Protein AF-A0A852YJQ6-F1 (afdb_monomer_lite)

Radius of gyration: 15.06 Å; chains: 1; bounding box: 32×28×49 Å

Secondary structure (DSSP, 8-state):
---HHHHHHHHHSPPHHHHHHHHTT--SEEEEEEEEEEEEEEEEETTEE-----EEEEEEEEE-SS-EEEEETTEEEEEE-TT-TTEEEEEE-SSSEEEEEEEHHHHSTT-EEEEEEEEE-TTHHHHHHHHHS---

Structure (mmCIF, N/CA/C/O backbone):
data_AF-A0A852YJQ6-F1
#
_entry.id   AF-A0A852YJQ6-F1
#
loop_
_atom_site.group_PDB
_atom_site.id
_atom_site.type_symbol
_atom_site.label_atom_id
_atom_site.label_alt_id
_atom_site.label_comp_id
_atom_site.label_asym_id
_atom_site.label_entity_id
_atom_site.label_seq_id
_atom_site.pdbx_PDB_ins_code
_atom_site.Cartn_x
_atom_site.Cartn_y
_atom_site.Cartn_z
_atom_site.occupancy
_atom_site.B_iso_or_equiv
_atom_site.auth_seq_id
_atom_site.auth_comp_id
_atom_site.auth_asym_id
_atom_site.auth_atom_id
_atom_site.pdbx_PDB_model_num
ATOM 1 N N . MET A 1 1 ? -9.992 9.967 -32.846 1.00 37.19 1 MET A N 1
ATOM 2 C CA . MET A 1 1 ? -9.680 8.553 -32.550 1.00 37.19 1 MET A CA 1
ATOM 3 C C . MET A 1 1 ? -10.122 8.266 -31.118 1.00 37.19 1 MET A C 1
ATOM 5 O O . MET A 1 1 ? -9.425 8.596 -30.174 1.00 37.19 1 MET A O 1
ATOM 9 N N . LEU A 1 2 ? -11.357 7.785 -30.967 1.00 38.19 2 LEU A N 1
ATOM 10 C CA . LEU A 1 2 ? -12.032 7.510 -29.693 1.00 38.19 2 LEU A CA 1
ATOM 11 C C . LEU A 1 2 ? -11.645 6.106 -29.199 1.00 38.19 2 LEU A C 1
ATOM 13 O O . LEU A 1 2 ? -12.360 5.148 -29.467 1.00 38.19 2 LEU A O 1
ATOM 17 N N . ILE A 1 3 ? -10.496 5.963 -28.530 1.00 38.25 3 ILE A N 1
ATOM 18 C CA . ILE A 1 3 ? -10.098 4.693 -27.874 1.00 38.25 3 ILE A CA 1
ATOM 19 C C . ILE A 1 3 ? -9.717 4.894 -26.389 1.00 38.25 3 ILE A C 1
ATOM 21 O O . ILE A 1 3 ? -9.680 3.939 -25.616 1.00 38.25 3 ILE A O 1
ATOM 25 N N . GLU A 1 4 ? -9.524 6.126 -25.913 1.00 39.44 4 GLU A N 1
ATOM 26 C CA . GLU A 1 4 ? -8.882 6.337 -24.606 1.00 39.44 4 GLU A CA 1
ATOM 27 C C . GLU A 1 4 ? -9.804 6.198 -23.383 1.00 39.44 4 GLU A C 1
ATOM 29 O O . GLU A 1 4 ? -9.378 5.673 -22.359 1.00 39.44 4 GLU A O 1
ATOM 34 N N . ALA A 1 5 ? -11.090 6.549 -23.447 1.00 36.75 5 ALA A N 1
ATOM 35 C CA . ALA A 1 5 ? -11.923 6.558 -22.234 1.00 36.75 5 ALA A CA 1
ATOM 36 C C . ALA A 1 5 ? -12.274 5.151 -21.687 1.00 36.75 5 ALA A C 1
ATOM 38 O O . ALA A 1 5 ? -12.451 4.975 -20.478 1.00 36.75 5 ALA A O 1
ATOM 39 N N . ALA A 1 6 ? -12.365 4.135 -22.553 1.00 34.56 6 ALA A N 1
ATOM 40 C CA . ALA A 1 6 ? -12.725 2.767 -22.159 1.00 34.56 6 ALA A CA 1
ATOM 41 C C . ALA A 1 6 ? -11.520 1.954 -21.646 1.00 34.56 6 ALA A C 1
ATOM 43 O O . ALA A 1 6 ? -11.670 1.127 -20.744 1.00 34.56 6 ALA A O 1
ATOM 44 N N . ALA A 1 7 ? -10.320 2.221 -22.173 1.00 43.22 7 ALA A N 1
ATOM 45 C CA . ALA A 1 7 ? -9.088 1.543 -21.771 1.00 43.22 7 ALA A CA 1
ATOM 46 C C . ALA A 1 7 ? -8.634 1.946 -20.356 1.00 43.22 7 ALA A C 1
ATOM 48 O O . ALA A 1 7 ? -8.193 1.098 -19.581 1.00 43.22 7 ALA A O 1
ATOM 49 N N . TRP A 1 8 ? -8.818 3.215 -19.978 1.00 36.78 8 TRP A N 1
ATOM 50 C CA . TRP A 1 8 ? -8.482 3.704 -18.636 1.00 36.78 8 TRP A CA 1
ATOM 51 C C . TRP A 1 8 ? -9.375 3.105 -17.542 1.00 36.78 8 TRP A C 1
ATOM 53 O O . TRP A 1 8 ? -8.890 2.766 -16.466 1.00 36.78 8 TRP A O 1
ATOM 63 N N . ARG A 1 9 ? -10.667 2.888 -17.828 1.00 42.03 9 ARG A N 1
ATOM 64 C CA . ARG A 1 9 ? -11.603 2.249 -16.884 1.00 42.03 9 ARG A CA 1
ATOM 65 C C . ARG A 1 9 ? -11.296 0.768 -16.633 1.00 42.03 9 ARG A C 1
ATOM 67 O O . ARG A 1 9 ? -11.612 0.271 -15.559 1.00 42.03 9 ARG A O 1
ATOM 74 N N . ARG A 1 10 ? -10.681 0.066 -17.596 1.00 50.28 10 ARG A N 1
ATOM 75 C CA . ARG A 1 10 ? -10.275 -1.345 -17.437 1.00 50.28 10 ARG A CA 1
ATOM 76 C C . ARG A 1 10 ? -8.990 -1.522 -16.628 1.00 50.28 10 ARG A C 1
ATOM 78 O O . ARG A 1 10 ? -8.820 -2.566 -16.022 1.00 50.28 10 ARG A O 1
ATOM 85 N N . ARG A 1 11 ? -8.102 -0.523 -16.596 1.00 58.25 11 ARG A N 1
ATOM 86 C CA . ARG A 1 11 ? -6.801 -0.612 -15.901 1.00 58.25 11 ARG A CA 1
ATOM 87 C C . ARG A 1 11 ? -6.859 -0.277 -14.408 1.00 58.25 11 ARG A C 1
ATOM 89 O O . ARG A 1 11 ? -5.883 -0.484 -13.701 1.00 58.25 11 ARG A O 1
ATOM 96 N N . THR A 1 12 ? -7.973 0.252 -13.918 1.00 61.31 12 THR A N 1
ATOM 97 C CA . THR A 1 12 ? -8.144 0.617 -12.499 1.00 61.31 12 THR A CA 1
ATOM 98 C C . THR A 1 12 ? -8.968 -0.396 -11.715 1.00 61.31 12 THR A C 1
ATOM 100 O O . THR A 1 12 ? -8.859 -0.446 -10.492 1.00 61.31 12 THR A O 1
ATOM 103 N N . ARG A 1 13 ? -9.764 -1.217 -12.409 1.00 76.94 13 ARG A N 1
ATOM 104 C CA . ARG A 1 13 ? -10.509 -2.327 -11.812 1.00 76.94 13 ARG A CA 1
ATOM 105 C C . ARG A 1 13 ? -9.565 -3.513 -11.604 1.00 76.94 13 ARG A C 1
ATOM 107 O O . ARG A 1 13 ? -8.748 -3.805 -12.479 1.00 76.94 13 ARG A O 1
ATOM 114 N N . LEU A 1 14 ? -9.690 -4.179 -10.459 1.00 87.06 14 LEU A N 1
ATOM 115 C CA . LEU A 1 14 ? -9.058 -5.478 -10.243 1.00 87.06 14 LEU A CA 1
ATOM 116 C C . LEU A 1 14 ? -9.581 -6.489 -11.282 1.00 87.06 14 LEU A C 1
ATOM 118 O O . LEU A 1 14 ? -10.784 -6.477 -11.567 1.00 87.06 14 LEU A O 1
ATOM 122 N N . PRO A 1 15 ? -8.716 -7.353 -11.839 1.00 90.00 15 PRO A N 1
ATOM 123 C CA . PRO A 1 15 ? -9.147 -8.569 -12.520 1.00 90.00 15 PRO A CA 1
ATOM 124 C C . PRO A 1 15 ? -10.136 -9.353 -11.645 1.00 90.00 15 PRO A C 1
ATOM 126 O O . PRO A 1 15 ? -9.989 -9.353 -10.423 1.00 90.00 15 PRO A O 1
ATOM 129 N N . ASP A 1 16 ? -11.170 -9.951 -12.243 1.00 90.69 16 ASP A N 1
ATOM 130 C CA . ASP A 1 16 ? -12.258 -10.577 -11.475 1.00 90.69 16 ASP A CA 1
ATOM 131 C C . ASP A 1 16 ? -11.753 -11.763 -10.634 1.00 90.69 16 ASP A C 1
ATOM 133 O O . ASP A 1 16 ? -12.129 -11.895 -9.477 1.00 90.69 16 ASP A O 1
ATOM 137 N N . ASP A 1 17 ? -10.806 -12.538 -11.161 1.00 92.19 17 ASP A N 1
ATOM 138 C CA . ASP A 1 17 ? -10.103 -13.606 -10.444 1.00 92.19 17 ASP A CA 1
ATOM 139 C C . ASP A 1 17 ? -9.340 -13.085 -9.218 1.00 92.19 17 ASP A C 1
ATOM 141 O O . ASP A 1 17 ? -9.493 -13.612 -8.117 1.00 92.19 17 ASP A O 1
ATOM 145 N N . LEU A 1 18 ? -8.574 -12.002 -9.380 1.00 91.56 18 LEU A N 1
ATOM 146 C CA . LEU A 1 18 ? -7.860 -11.371 -8.269 1.00 91.56 18 LEU A CA 1
ATOM 147 C C . LEU A 1 18 ? -8.830 -10.742 -7.261 1.00 91.56 18 LEU A C 1
ATOM 149 O O . LEU A 1 18 ? -8.567 -10.739 -6.061 1.00 91.56 18 LEU A O 1
ATOM 153 N N . ARG A 1 19 ? -9.951 -10.187 -7.731 1.00 93.31 19 ARG A N 1
ATOM 154 C CA . ARG A 1 19 ? -10.996 -9.640 -6.863 1.00 93.31 19 ARG A CA 1
ATOM 155 C C . ARG A 1 19 ? -11.593 -10.742 -5.992 1.00 93.31 19 ARG A C 1
ATOM 157 O O . ARG A 1 19 ? -11.682 -10.545 -4.784 1.00 93.31 19 ARG A O 1
ATOM 164 N N . ASP A 1 20 ? -11.977 -11.863 -6.589 1.00 94.38 20 ASP A N 1
ATOM 165 C CA . ASP A 1 20 ? -12.586 -12.990 -5.883 1.00 94.38 20 ASP A CA 1
ATOM 166 C C . ASP A 1 20 ? -11.602 -13.612 -4.884 1.00 94.38 20 ASP A C 1
ATOM 168 O O . ASP A 1 20 ? -11.963 -13.849 -3.731 1.00 94.38 20 ASP A O 1
ATOM 172 N N . GLU A 1 21 ? -10.335 -13.777 -5.282 1.00 94.94 21 GLU A N 1
ATOM 173 C CA . GLU A 1 21 ? -9.250 -14.210 -4.394 1.00 94.94 21 GLU A CA 1
ATOM 174 C C . GLU A 1 21 ? -9.115 -13.280 -3.180 1.00 94.9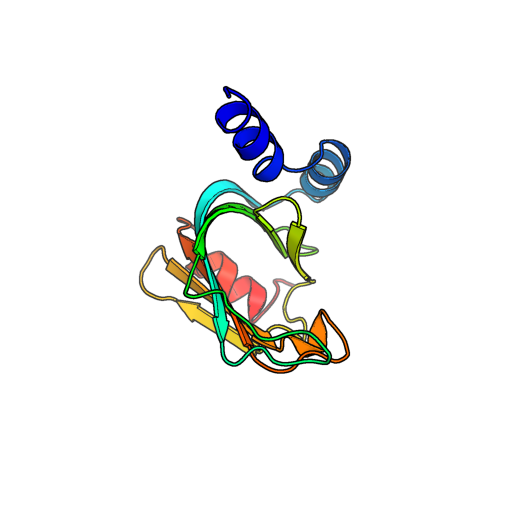4 21 GLU A C 1
ATOM 176 O O . GLU A 1 21 ? -9.036 -13.742 -2.045 1.00 94.94 21 GLU A O 1
ATOM 181 N N . LEU A 1 22 ? -9.107 -11.963 -3.400 1.00 93.75 22 LEU A N 1
ATOM 182 C CA . LEU A 1 22 ? -8.958 -10.978 -2.331 1.00 93.75 22 LEU A CA 1
ATOM 183 C C . LEU A 1 22 ? -10.183 -10.891 -1.417 1.00 93.75 22 LEU A C 1
ATOM 185 O O . LEU A 1 22 ? -10.019 -10.689 -0.218 1.00 93.75 22 LEU A O 1
ATOM 189 N N . LEU A 1 23 ? -11.392 -11.055 -1.955 1.00 94.75 23 LEU A N 1
ATOM 190 C CA . LEU A 1 23 ? -12.620 -11.101 -1.159 1.00 94.75 23 LEU A CA 1
ATOM 191 C C . LEU A 1 23 ? -12.697 -12.369 -0.302 1.00 94.75 23 LEU A C 1
ATOM 193 O O . LEU A 1 23 ? -13.190 -12.309 0.822 1.00 94.75 23 LEU A O 1
ATOM 197 N N . ALA A 1 24 ? -12.167 -13.494 -0.787 1.00 96.31 24 ALA A N 1
ATOM 198 C CA . ALA A 1 24 ? -12.096 -14.738 -0.024 1.00 96.31 24 ALA A CA 1
ATOM 199 C C . ALA A 1 24 ? -11.166 -14.652 1.205 1.00 96.31 24 ALA A C 1
ATOM 201 O O . ALA A 1 24 ? -11.271 -15.487 2.100 1.00 96.31 24 ALA A O 1
ATOM 202 N N . LEU A 1 25 ? -10.287 -13.644 1.273 1.00 93.88 25 LEU A N 1
ATOM 203 C CA . LEU A 1 25 ? -9.407 -13.387 2.422 1.00 93.88 25 LEU A CA 1
ATOM 204 C C . LEU A 1 25 ? -10.078 -12.593 3.556 1.00 93.88 25 LEU A C 1
ATOM 206 O O . LEU A 1 25 ? -9.377 -12.184 4.481 1.00 93.88 25 LEU A O 1
ATOM 210 N N . ASP A 1 26 ? -11.389 -12.347 3.472 1.00 95.00 26 ASP A N 1
ATOM 211 C CA . ASP A 1 26 ? -12.158 -11.523 4.415 1.00 95.00 26 ASP A CA 1
ATOM 212 C C . ASP A 1 26 ? -11.479 -10.162 4.692 1.00 95.00 26 ASP A C 1
ATOM 214 O O . ASP A 1 26 ? -10.968 -9.891 5.785 1.00 95.00 26 ASP A O 1
ATOM 218 N N . PRO A 1 27 ? -11.360 -9.308 3.658 1.00 96.50 27 PRO A N 1
ATOM 219 C CA . PRO A 1 27 ? -10.611 -8.072 3.768 1.00 96.50 27 PRO A CA 1
ATOM 220 C C . PRO A 1 27 ? -11.327 -7.090 4.698 1.00 96.50 27 PRO A C 1
ATOM 222 O O . PRO A 1 27 ? -12.457 -6.670 4.447 1.00 96.50 27 PRO A O 1
ATOM 225 N N . TRP A 1 28 ? -10.630 -6.648 5.742 1.00 96.06 28 TRP A N 1
ATOM 226 C CA . TRP A 1 28 ? -11.124 -5.604 6.641 1.00 96.06 28 TRP A CA 1
ATOM 227 C C . TRP A 1 28 ? -11.039 -4.205 6.004 1.00 96.06 28 TRP A C 1
ATOM 229 O O . TRP A 1 28 ? -11.731 -3.282 6.441 1.00 96.06 28 TRP A O 1
ATOM 239 N N . LEU A 1 29 ? -10.236 -4.052 4.945 1.00 96.12 29 LEU A N 1
ATOM 240 C CA . LEU A 1 29 ? -10.184 -2.877 4.079 1.00 96.12 29 LEU A CA 1
ATOM 241 C C . LEU A 1 29 ? -10.330 -3.319 2.623 1.00 96.12 29 LEU A C 1
ATOM 243 O O . LEU A 1 29 ? -9.506 -4.077 2.121 1.00 96.12 29 LEU A O 1
ATOM 247 N N . PHE A 1 30 ? -11.338 -2.796 1.931 1.00 96.00 30 PHE A N 1
ATOM 248 C CA . PHE A 1 30 ? -11.497 -2.951 0.488 1.00 96.00 30 PHE A CA 1
ATOM 249 C C . PHE A 1 30 ? -12.028 -1.636 -0.082 1.00 96.00 30 PHE A C 1
ATOM 251 O O . PHE A 1 30 ? -13.225 -1.354 -0.030 1.00 96.00 30 PHE A O 1
ATOM 258 N N . GLU A 1 31 ? -11.132 -0.806 -0.606 1.00 94.81 31 GLU A N 1
ATOM 259 C CA . GLU A 1 31 ? -11.477 0.493 -1.176 1.00 94.81 31 GLU A CA 1
ATOM 260 C C . GLU A 1 31 ? -11.072 0.552 -2.648 1.00 94.81 31 GLU A 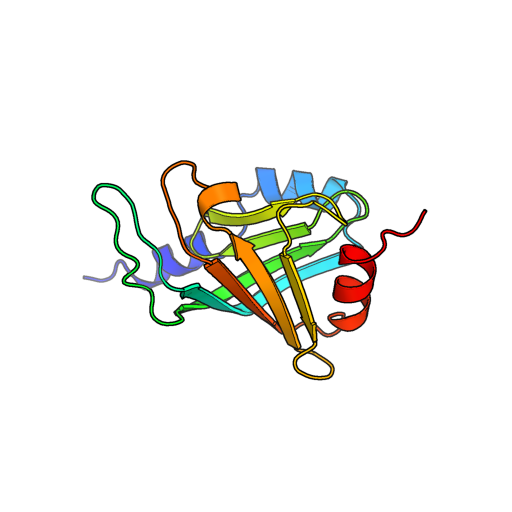C 1
ATOM 262 O O . GLU A 1 31 ? -9.906 0.403 -3.008 1.00 94.81 31 GLU A O 1
ATOM 267 N N . GLU A 1 32 ? -12.045 0.805 -3.520 1.00 91.88 32 GLU A N 1
ATOM 268 C CA . GLU A 1 32 ? -11.815 0.996 -4.952 1.00 91.88 32 GLU A CA 1
ATOM 269 C C . GLU A 1 32 ? -11.809 2.482 -5.308 1.00 91.88 32 GLU A C 1
ATOM 271 O O . GLU A 1 32 ? -12.538 3.285 -4.723 1.00 91.88 32 GLU A O 1
ATOM 276 N N . LYS A 1 33 ? -11.050 2.839 -6.351 1.00 89.81 33 LYS A N 1
ATOM 277 C CA . LYS A 1 33 ? -10.959 4.212 -6.885 1.00 89.81 33 LYS A CA 1
ATOM 278 C C . LYS A 1 33 ? -10.478 5.229 -5.843 1.00 89.81 33 LYS A C 1
ATOM 280 O O . LYS A 1 33 ? -10.821 6.411 -5.918 1.00 89.81 33 LYS A O 1
ATOM 285 N N . VAL A 1 34 ? -9.643 4.776 -4.915 1.00 92.38 34 VAL A N 1
ATOM 286 C CA . VAL A 1 34 ? -8.943 5.628 -3.964 1.00 92.38 34 VAL A CA 1
ATOM 287 C C . VAL A 1 34 ? -8.039 6.583 -4.729 1.00 92.38 34 VAL A C 1
ATOM 289 O O . VAL A 1 34 ? -7.292 6.176 -5.618 1.00 92.38 34 VAL A O 1
ATOM 292 N N . ARG A 1 35 ? -8.080 7.872 -4.390 1.00 90.00 35 ARG A N 1
ATOM 293 C CA . ARG A 1 35 ? -7.141 8.836 -4.963 1.00 90.00 35 ARG A CA 1
ATOM 294 C C . ARG A 1 35 ? -5.764 8.627 -4.338 1.00 90.00 35 ARG A C 1
ATOM 296 O O . ARG A 1 35 ? -5.595 8.865 -3.141 1.00 90.00 35 ARG A O 1
ATOM 303 N N . GLY A 1 36 ? -4.791 8.253 -5.160 1.00 93.06 36 GLY A N 1
ATOM 304 C CA . GLY A 1 36 ? -3.406 8.113 -4.740 1.00 93.06 36 GLY A CA 1
ATOM 305 C C . GLY A 1 36 ? -2.412 8.601 -5.781 1.00 93.06 36 GLY A C 1
ATOM 306 O O . GLY A 1 36 ? -2.787 9.040 -6.872 1.00 93.06 36 GLY A O 1
ATOM 307 N N . SER A 1 37 ? -1.141 8.543 -5.417 1.00 93.56 37 SER A N 1
ATOM 308 C CA . SER A 1 37 ? -0.020 8.777 -6.307 1.00 93.56 37 SER A CA 1
ATOM 309 C C . SER A 1 37 ? 1.062 7.732 -6.099 1.00 93.56 37 SER A C 1
ATOM 311 O O . SER A 1 37 ? 1.243 7.204 -5.000 1.00 93.56 37 SER A O 1
ATOM 313 N N . ILE A 1 38 ? 1.772 7.436 -7.181 1.00 91.00 38 ILE A N 1
ATOM 314 C CA . ILE A 1 38 ? 2.926 6.545 -7.179 1.00 91.00 38 ILE A CA 1
ATOM 315 C C . ILE A 1 38 ? 4.119 7.329 -7.702 1.00 91.00 38 ILE A C 1
ATOM 317 O O . ILE A 1 38 ? 4.011 8.046 -8.699 1.00 91.00 38 ILE A O 1
ATOM 321 N N . HIS A 1 39 ? 5.240 7.219 -7.003 1.00 90.44 39 HIS A N 1
ATOM 322 C CA . HIS A 1 39 ? 6.456 7.941 -7.321 1.00 90.44 39 HIS A CA 1
ATOM 323 C C . HIS A 1 39 ? 7.661 7.011 -7.209 1.00 90.44 39 HIS A C 1
ATOM 325 O O . HIS A 1 39 ? 7.915 6.417 -6.164 1.00 90.44 39 HIS A O 1
ATOM 331 N N . GLU A 1 40 ? 8.407 6.888 -8.300 1.00 88.88 40 GLU A N 1
ATOM 332 C CA . GLU A 1 40 ? 9.608 6.061 -8.366 1.00 88.88 40 GLU A CA 1
ATOM 333 C C . GLU A 1 40 ? 10.841 6.958 -8.263 1.00 88.88 40 GLU A C 1
ATOM 335 O O . GLU A 1 40 ? 11.386 7.447 -9.259 1.00 88.88 40 GLU A O 1
ATOM 340 N N . VAL A 1 41 ? 11.278 7.200 -7.030 1.00 87.06 41 VAL A N 1
ATOM 341 C CA . VAL A 1 41 ? 12.335 8.158 -6.714 1.00 87.06 41 VAL A CA 1
ATOM 342 C C . VAL A 1 41 ? 13.698 7.561 -7.014 1.00 87.06 41 VAL A C 1
ATOM 344 O O . VAL A 1 41 ? 14.097 6.538 -6.456 1.00 87.06 41 VAL A O 1
ATOM 347 N N . GLY A 1 42 ? 14.450 8.233 -7.886 1.00 83.31 42 GLY A N 1
ATOM 348 C CA . GLY A 1 42 ? 15.813 7.823 -8.218 1.00 83.31 42 GLY A CA 1
ATOM 349 C C . GLY A 1 42 ? 15.895 6.480 -8.951 1.00 83.31 42 GLY A C 1
ATOM 350 O O . GLY A 1 42 ? 16.970 5.886 -8.965 1.00 83.31 42 GLY A O 1
ATOM 351 N N . GLY A 1 43 ? 14.791 6.029 -9.561 1.00 79.62 43 GLY A N 1
ATOM 352 C CA . GLY A 1 43 ? 14.689 4.773 -10.302 1.00 79.62 43 GLY A CA 1
ATOM 353 C C . GLY A 1 43 ? 15.734 4.634 -11.414 1.00 79.62 43 GLY A C 1
ATOM 354 O O . GLY A 1 43 ? 15.751 5.451 -12.341 1.00 79.62 43 GLY A O 1
ATOM 355 N N . ARG A 1 44 ? 16.599 3.614 -11.355 1.00 81.38 44 ARG A N 1
ATOM 356 C CA . ARG A 1 44 ? 17.631 3.331 -12.379 1.00 81.38 44 ARG A CA 1
ATOM 357 C C . ARG A 1 44 ? 17.840 1.834 -12.577 1.00 81.38 44 ARG A C 1
ATOM 359 O O . ARG A 1 44 ? 17.878 1.097 -11.598 1.00 81.38 44 ARG A O 1
ATOM 366 N N . GLY A 1 45 ? 18.064 1.419 -13.821 1.00 81.81 45 GLY A N 1
ATOM 367 C CA . GLY A 1 45 ? 18.422 0.055 -14.211 1.00 81.81 45 GLY A CA 1
ATOM 368 C C . GLY A 1 45 ? 18.850 -0.029 -15.685 1.00 81.81 45 GLY A C 1
ATOM 369 O O . GLY A 1 45 ? 18.822 0.981 -16.395 1.00 81.81 45 GLY A O 1
ATOM 370 N N . PRO A 1 46 ? 19.265 -1.205 -16.183 1.00 80.25 46 PRO A N 1
ATOM 371 C CA . PRO A 1 46 ? 19.619 -1.388 -17.591 1.00 80.25 46 PRO A CA 1
ATOM 372 C C . PRO A 1 46 ? 18.441 -1.036 -18.513 1.00 80.25 46 PRO A C 1
ATOM 374 O O . PRO A 1 46 ? 17.387 -1.657 -18.444 1.00 80.25 46 PRO A O 1
ATOM 377 N N . GLY A 1 47 ? 18.598 -0.005 -19.350 1.00 78.25 47 GLY A N 1
ATOM 378 C CA . GLY A 1 47 ? 17.517 0.496 -20.214 1.00 78.25 47 GLY A CA 1
ATOM 379 C C . GLY A 1 47 ? 16.358 1.169 -19.464 1.00 78.25 47 GLY A C 1
ATOM 380 O O . GLY A 1 47 ? 15.369 1.544 -20.089 1.00 78.25 47 GLY A O 1
ATOM 381 N N . TYR A 1 48 ? 16.489 1.350 -18.147 1.00 74.25 48 TYR A N 1
ATOM 382 C CA . TYR A 1 48 ? 15.467 1.905 -17.277 1.00 74.25 48 TYR A CA 1
ATOM 383 C C . TYR A 1 48 ? 15.978 3.150 -16.562 1.00 74.25 48 TYR A C 1
ATOM 385 O O . TYR A 1 48 ? 16.949 3.131 -15.802 1.00 74.25 48 TYR A O 1
ATOM 393 N N . ARG A 1 49 ? 15.267 4.249 -16.754 1.00 68.94 49 ARG A N 1
ATOM 394 C CA . ARG A 1 49 ? 15.383 5.428 -15.911 1.00 68.94 49 ARG A CA 1
ATOM 395 C C . ARG A 1 49 ? 13.967 5.830 -15.570 1.00 68.94 49 ARG A C 1
ATOM 397 O O . ARG A 1 49 ? 13.170 5.995 -16.490 1.00 68.94 49 ARG A O 1
ATOM 404 N N . SER A 1 50 ? 13.670 5.969 -14.282 1.00 66.31 50 SER A N 1
ATOM 405 C CA . SER A 1 50 ? 12.369 6.486 -13.872 1.00 66.31 50 SER A CA 1
ATOM 406 C C . SER A 1 50 ? 12.156 7.839 -14.550 1.00 66.31 50 SER A C 1
ATOM 408 O O . SER A 1 50 ? 12.983 8.749 -14.438 1.00 66.31 50 SER A O 1
ATOM 410 N N . THR A 1 51 ? 11.070 7.922 -15.311 1.00 61.94 51 THR A N 1
ATOM 411 C CA . THR A 1 51 ? 10.500 9.166 -15.839 1.00 61.94 51 THR A CA 1
ATOM 412 C C . THR A 1 51 ? 9.229 9.539 -15.080 1.00 61.94 51 THR A C 1
ATOM 414 O O . THR A 1 51 ? 8.526 10.460 -15.489 1.00 61.94 51 THR A O 1
ATOM 417 N N . VAL A 1 52 ? 8.876 8.776 -14.040 1.00 57.94 52 VAL A N 1
ATOM 418 C CA . VAL A 1 52 ? 7.649 8.967 -13.275 1.00 57.94 52 VAL A CA 1
ATOM 419 C C . VAL A 1 52 ? 7.917 10.040 -12.230 1.00 57.94 52 VAL A C 1
ATOM 421 O O . VAL A 1 52 ? 8.315 9.739 -11.109 1.00 57.94 52 VAL A O 1
ATOM 424 N N . ASP A 1 53 ? 7.680 11.295 -12.606 1.00 66.31 53 ASP A N 1
ATOM 425 C CA . ASP A 1 53 ? 7.270 12.314 -11.641 1.00 66.31 53 ASP A CA 1
ATOM 426 C C . ASP A 1 53 ? 5.905 11.885 -11.082 1.00 66.31 53 ASP A C 1
ATOM 428 O O . ASP A 1 53 ? 5.064 11.408 -11.844 1.00 66.31 53 ASP A O 1
ATOM 432 N N . ALA A 1 54 ? 5.705 12.000 -9.764 1.00 76.94 54 ALA A N 1
ATOM 433 C CA . ALA A 1 54 ? 4.542 11.481 -9.030 1.00 76.94 54 ALA A CA 1
ATOM 434 C C . ALA A 1 54 ? 3.235 11.416 -9.859 1.00 76.94 54 ALA A C 1
ATOM 436 O O . ALA A 1 54 ? 2.579 12.434 -10.104 1.00 76.94 54 ALA A O 1
ATOM 437 N N . GLU A 1 55 ? 2.836 10.209 -10.273 1.00 82.12 55 GLU A N 1
ATOM 438 C CA . GLU A 1 55 ? 1.673 10.008 -11.138 1.00 82.12 55 GLU A CA 1
ATOM 439 C C . GLU A 1 55 ? 0.422 9.844 -10.274 1.00 82.12 55 GLU A C 1
ATOM 441 O O . GLU A 1 55 ? 0.296 8.886 -9.510 1.00 82.12 55 GLU A O 1
ATOM 446 N N . TRP A 1 56 ? -0.521 10.781 -10.395 1.00 87.94 56 TRP A N 1
ATOM 447 C CA . TRP A 1 56 ? -1.820 10.692 -9.730 1.00 87.94 56 TRP A CA 1
ATOM 448 C C . TRP A 1 56 ? -2.734 9.718 -10.465 1.00 87.94 56 TRP A C 1
ATOM 450 O O . TRP A 1 56 ? -3.039 9.919 -11.642 1.00 87.94 56 TRP A O 1
ATOM 460 N N . MET A 1 57 ? -3.236 8.702 -9.764 1.00 88.56 57 MET A N 1
ATOM 461 C CA . MET A 1 57 ? -4.133 7.716 -10.362 1.00 88.56 57 MET A CA 1
ATOM 462 C C . MET A 1 57 ? -5.137 7.127 -9.360 1.00 88.56 57 MET A C 1
ATOM 464 O O . MET A 1 57 ? -4.932 7.208 -8.146 1.00 88.56 57 MET A O 1
ATOM 468 N N . PRO A 1 58 ? -6.242 6.534 -9.851 1.00 91.19 58 PRO A N 1
ATOM 469 C CA . PRO A 1 58 ? -7.138 5.755 -9.012 1.00 91.19 58 PRO A CA 1
ATOM 470 C C . PRO A 1 58 ? -6.458 4.442 -8.633 1.00 91.19 58 PRO A C 1
ATOM 472 O O . PRO A 1 58 ? -6.003 3.705 -9.511 1.00 91.19 58 PRO A O 1
ATOM 475 N N . LEU A 1 59 ? -6.447 4.144 -7.343 1.00 93.25 59 LEU A N 1
ATOM 476 C CA . LEU A 1 59 ? -5.937 2.906 -6.780 1.00 93.25 59 LEU A CA 1
ATOM 477 C C . LEU A 1 59 ? -7.087 2.059 -6.241 1.00 93.25 59 LEU A C 1
ATOM 479 O O . LEU A 1 59 ? -8.130 2.578 -5.837 1.00 93.25 59 LEU A O 1
ATOM 483 N N . THR A 1 60 ? -6.883 0.751 -6.233 1.00 95.25 60 THR A N 1
ATOM 484 C CA . THR A 1 60 ? -7.664 -0.167 -5.409 1.00 95.25 60 THR A CA 1
ATOM 485 C C . THR A 1 60 ? -6.761 -0.666 -4.295 1.00 95.25 60 THR A C 1
ATOM 487 O O . THR A 1 60 ? -5.668 -1.159 -4.570 1.00 95.25 60 THR A O 1
ATOM 490 N N . VAL A 1 61 ? -7.201 -0.492 -3.054 1.00 96.00 61 VAL A N 1
ATOM 491 C CA . VAL A 1 61 ? -6.456 -0.857 -1.851 1.00 96.00 61 VAL A CA 1
ATOM 492 C C . VAL A 1 61 ? -7.242 -1.927 -1.122 1.00 96.00 61 VAL A C 1
ATOM 494 O O . VAL A 1 61 ? -8.404 -1.720 -0.771 1.00 96.00 61 VAL A O 1
ATOM 497 N N . VAL A 1 62 ? -6.604 -3.069 -0.901 1.00 96.44 62 VAL A N 1
ATOM 498 C CA . VAL A 1 62 ? -7.196 -4.181 -0.166 1.00 96.44 62 VAL A CA 1
ATOM 499 C C . VAL A 1 62 ? -6.240 -4.619 0.926 1.00 96.44 62 VAL A C 1
ATOM 501 O O . VAL A 1 62 ? -5.092 -4.935 0.632 1.00 96.44 62 VAL A O 1
ATOM 504 N N . ALA A 1 63 ? -6.706 -4.663 2.169 1.00 96.44 63 ALA A N 1
ATOM 505 C CA . ALA A 1 63 ? -5.964 -5.243 3.278 1.00 96.44 63 ALA A CA 1
ATOM 506 C C . ALA A 1 63 ? -6.819 -6.293 3.992 1.00 96.44 63 ALA A C 1
ATOM 508 O O . ALA A 1 63 ? -8.012 -6.107 4.235 1.00 96.44 63 ALA A O 1
ATOM 509 N N . SER A 1 64 ? -6.177 -7.411 4.300 1.00 95.31 64 SER A N 1
ATOM 510 C CA . SER A 1 64 ? -6.737 -8.568 5.002 1.00 95.31 64 SER A CA 1
ATOM 511 C C . SER A 1 64 ? -5.814 -8.943 6.159 1.00 95.31 64 SER A C 1
ATOM 513 O O . SER A 1 64 ? -4.785 -8.302 6.357 1.00 95.31 64 SER A O 1
ATOM 515 N N . GLY A 1 65 ? -6.135 -9.993 6.917 1.00 92.50 65 GLY A N 1
ATOM 516 C CA . GLY A 1 65 ? -5.174 -10.553 7.876 1.00 92.50 65 GLY A CA 1
ATOM 517 C C . GLY A 1 65 ? -3.899 -11.091 7.206 1.00 92.50 65 GLY A C 1
ATOM 518 O O . GLY A 1 65 ? -2.838 -11.089 7.819 1.00 92.50 65 GLY A O 1
ATOM 519 N N . ALA A 1 66 ? -3.985 -11.505 5.937 1.00 93.56 66 ALA A N 1
ATOM 520 C CA . ALA A 1 66 ? -2.902 -12.194 5.238 1.00 93.56 66 ALA A CA 1
ATOM 521 C C . ALA A 1 66 ? -1.966 -11.263 4.454 1.00 93.56 66 ALA A C 1
ATOM 523 O O . ALA A 1 66 ? -0.767 -11.526 4.384 1.00 93.56 66 ALA A O 1
ATOM 524 N N . ARG A 1 67 ? -2.500 -10.210 3.820 1.00 95.38 67 ARG A N 1
ATOM 525 C CA . ARG A 1 67 ? -1.720 -9.311 2.952 1.00 95.38 67 ARG A CA 1
ATOM 526 C C . ARG A 1 67 ? -2.403 -7.981 2.649 1.00 95.38 67 ARG A C 1
ATOM 528 O O . ARG A 1 67 ? -3.629 -7.865 2.736 1.00 95.38 67 ARG A O 1
ATOM 535 N N . LEU A 1 68 ? -1.581 -7.030 2.212 1.00 96.25 68 LEU A N 1
ATOM 536 C CA . LEU A 1 68 ? -1.956 -5.767 1.590 1.00 96.25 68 LEU A CA 1
ATOM 537 C C . LEU A 1 68 ? -1.695 -5.842 0.087 1.00 96.25 68 LEU A C 1
ATOM 539 O O . LEU A 1 68 ? -0.585 -6.164 -0.335 1.00 96.25 68 LEU A O 1
ATOM 543 N N . VAL A 1 69 ? -2.695 -5.456 -0.702 1.00 96.19 69 VAL A N 1
ATOM 544 C CA . VAL A 1 69 ? -2.583 -5.238 -2.143 1.00 96.19 69 VAL A CA 1
ATOM 545 C C . VAL A 1 69 ? -2.930 -3.792 -2.480 1.00 96.19 69 VAL A C 1
ATOM 547 O O . VAL A 1 69 ? -4.008 -3.305 -2.141 1.00 96.19 69 VAL A O 1
ATOM 550 N N . VAL A 1 70 ? -2.031 -3.122 -3.204 1.00 95.12 70 VAL A N 1
ATOM 551 C CA . VAL A 1 70 ? -2.297 -1.835 -3.855 1.00 95.12 70 VAL A CA 1
ATOM 552 C C . VAL A 1 70 ? -2.197 -2.017 -5.363 1.00 95.12 70 VAL A C 1
ATOM 554 O O . VAL A 1 70 ? -1.126 -2.272 -5.915 1.00 95.12 70 VAL A O 1
ATOM 557 N N . TRP A 1 71 ? -3.338 -1.881 -6.031 1.00 93.69 71 TRP A N 1
ATOM 558 C CA . TRP A 1 71 ? -3.492 -2.062 -7.469 1.00 93.69 71 TRP A CA 1
ATOM 559 C C . TRP A 1 71 ? -3.740 -0.730 -8.168 1.00 93.69 71 TRP A C 1
ATOM 561 O O . TRP A 1 71 ? -4.570 0.069 -7.736 1.00 93.69 71 TRP A O 1
ATOM 571 N N . GLY A 1 72 ? -3.072 -0.512 -9.295 1.00 90.44 72 GLY A N 1
ATOM 572 C CA . GLY A 1 72 ? -3.246 0.685 -10.111 1.00 90.44 72 GLY A CA 1
ATOM 573 C C . GLY A 1 72 ? -2.646 0.492 -11.494 1.00 90.44 72 GLY A C 1
ATOM 574 O O . GLY A 1 72 ? -1.667 -0.230 -11.654 1.00 90.44 72 GLY A O 1
ATOM 575 N N . LYS A 1 73 ? -3.229 1.126 -12.518 1.00 86.81 73 LYS A N 1
ATOM 576 C CA . LYS A 1 73 ? -2.718 1.087 -13.906 1.00 86.81 73 LYS A CA 1
ATOM 577 C C . LYS A 1 73 ? -2.519 -0.336 -14.473 1.00 86.81 73 LYS A C 1
ATOM 579 O O . LYS A 1 73 ? -1.759 -0.530 -15.415 1.00 86.81 73 LYS A O 1
ATOM 584 N N . GLY A 1 74 ? -3.260 -1.317 -13.963 1.00 86.44 74 GLY A N 1
ATOM 585 C CA . GLY A 1 74 ? -3.226 -2.704 -14.422 1.00 86.44 74 GLY A CA 1
ATOM 586 C C . GLY A 1 74 ? -2.099 -3.544 -13.822 1.00 86.44 74 GLY A C 1
ATOM 587 O O . GLY A 1 74 ? -1.802 -4.598 -14.374 1.00 86.44 74 GLY A O 1
ATOM 588 N N . THR A 1 75 ? -1.463 -3.086 -12.741 1.00 87.50 75 THR A N 1
ATOM 589 C CA . THR A 1 75 ? -0.408 -3.829 -12.044 1.00 87.50 75 THR A CA 1
ATOM 590 C C . THR A 1 75 ? -0.555 -3.747 -10.521 1.00 87.50 75 THR A C 1
ATOM 592 O O . THR A 1 75 ? -1.223 -2.851 -9.990 1.00 87.50 75 THR A O 1
ATOM 595 N N . LYS A 1 76 ? 0.088 -4.693 -9.826 1.00 91.00 76 LYS A N 1
ATOM 596 C CA . LYS A 1 76 ? 0.278 -4.691 -8.372 1.00 91.00 76 LYS A CA 1
ATOM 597 C C . LYS A 1 76 ? 1.499 -3.836 -8.057 1.00 91.00 76 LYS A C 1
ATOM 599 O O . LYS A 1 76 ? 2.620 -4.221 -8.368 1.00 91.00 76 LYS A O 1
ATOM 604 N N . TRP A 1 77 ? 1.273 -2.682 -7.447 1.00 90.31 77 TRP A N 1
ATOM 605 C CA . TRP A 1 77 ? 2.361 -1.844 -6.940 1.00 90.31 77 TRP A CA 1
ATOM 606 C C . TRP A 1 77 ? 2.850 -2.341 -5.586 1.00 90.31 77 TRP A C 1
ATOM 608 O O . TRP A 1 77 ? 4.029 -2.239 -5.273 1.00 90.31 77 TRP A O 1
ATOM 618 N N . ILE A 1 78 ? 1.932 -2.899 -4.797 1.00 92.94 78 ILE A N 1
ATOM 619 C CA . ILE A 1 78 ? 2.208 -3.545 -3.518 1.00 92.94 78 ILE A CA 1
ATOM 620 C C . ILE A 1 78 ? 1.382 -4.833 -3.475 1.00 92.94 78 ILE A C 1
ATOM 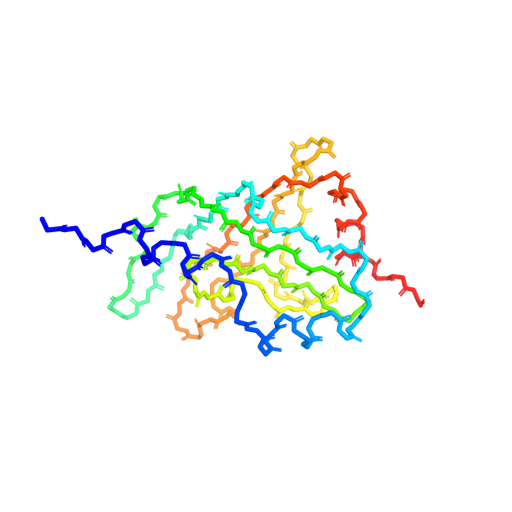622 O O . ILE A 1 78 ? 0.197 -4.805 -3.805 1.00 92.94 78 ILE A O 1
ATOM 626 N N . ASP A 1 79 ? 2.009 -5.943 -3.094 1.00 94.44 79 ASP A N 1
ATOM 627 C CA . ASP A 1 79 ? 1.375 -7.225 -2.757 1.00 94.44 79 ASP A CA 1
ATOM 628 C C . ASP A 1 79 ? 2.298 -7.940 -1.768 1.00 94.44 79 ASP A C 1
ATOM 630 O O . ASP A 1 79 ? 3.297 -8.540 -2.164 1.00 94.44 79 ASP A O 1
ATOM 634 N N . LEU A 1 80 ? 2.045 -7.753 -0.473 1.00 93.56 80 LEU A N 1
ATOM 635 C CA . LEU A 1 80 ? 2.920 -8.257 0.586 1.00 93.56 80 LEU A CA 1
ATOM 636 C C . LEU A 1 80 ? 2.157 -8.574 1.877 1.00 93.56 80 LEU A C 1
ATOM 638 O O . LEU A 1 80 ? 1.133 -7.941 2.155 1.00 93.56 80 LEU A O 1
ATOM 642 N N . PRO A 1 81 ? 2.639 -9.546 2.674 1.00 94.31 81 PRO A N 1
ATOM 643 C CA . PRO A 1 81 ? 2.111 -9.800 4.010 1.00 94.31 81 PRO A CA 1
ATOM 644 C C . PRO A 1 81 ? 2.407 -8.627 4.965 1.00 94.31 81 PRO A C 1
ATOM 646 O O . PRO A 1 81 ? 3.251 -7.777 4.661 1.00 94.31 81 PRO A O 1
ATOM 649 N N . PRO A 1 82 ? 1.735 -8.552 6.126 1.00 90.88 82 PRO A N 1
ATOM 650 C CA . PRO A 1 82 ? 2.070 -7.551 7.137 1.00 90.88 82 PRO A CA 1
ATOM 651 C C . PRO A 1 82 ? 3.508 -7.724 7.639 1.00 90.88 82 PRO A C 1
ATOM 653 O O . PRO A 1 82 ? 4.048 -8.831 7.614 1.00 90.88 82 PRO A O 1
ATOM 656 N N . ALA A 1 83 ? 4.129 -6.629 8.091 1.00 88.38 83 ALA A N 1
ATOM 657 C CA . ALA A 1 83 ? 5.519 -6.589 8.559 1.00 88.38 83 ALA A CA 1
ATOM 658 C C . ALA A 1 83 ? 6.555 -7.172 7.570 1.00 88.38 83 ALA A C 1
ATOM 660 O O . ALA A 1 83 ? 7.644 -7.594 7.970 1.00 88.38 83 ALA A O 1
ATOM 661 N N . HIS A 1 84 ? 6.243 -7.207 6.267 1.00 90.75 84 HIS A N 1
ATOM 662 C CA . HIS A 1 84 ? 7.179 -7.720 5.272 1.00 90.75 84 HIS A CA 1
ATOM 663 C C . HIS A 1 84 ? 8.422 -6.813 5.164 1.00 90.75 84 HIS A C 1
ATOM 665 O O . HIS A 1 84 ? 8.260 -5.603 4.998 1.00 90.75 84 HIS A O 1
ATOM 671 N N . PRO A 1 85 ? 9.657 -7.359 5.136 1.00 89.56 85 PRO A N 1
ATOM 672 C CA . PRO A 1 85 ? 10.892 -6.561 5.117 1.00 89.56 85 PRO A CA 1
ATOM 673 C C . PRO A 1 85 ? 11.066 -5.612 3.921 1.00 89.56 85 PRO A C 1
ATOM 675 O O . PRO A 1 85 ? 11.910 -4.719 3.965 1.00 89.56 85 PRO A O 1
ATOM 678 N N . TRP A 1 86 ? 10.305 -5.816 2.842 1.00 89.75 86 TRP A N 1
ATOM 679 C CA . TRP A 1 86 ? 10.289 -4.913 1.681 1.00 89.75 86 TRP A CA 1
ATOM 680 C C . TRP A 1 86 ? 9.638 -3.565 1.989 1.00 89.75 86 TRP A C 1
ATOM 682 O O . TRP A 1 86 ? 9.946 -2.572 1.333 1.00 89.75 86 TRP A O 1
ATOM 692 N N . MET A 1 87 ? 8.744 -3.516 2.980 1.00 93.62 87 MET A N 1
ATOM 693 C CA . MET A 1 87 ? 8.182 -2.262 3.458 1.00 93.62 87 MET A CA 1
ATOM 694 C C . MET A 1 87 ? 9.211 -1.581 4.362 1.00 93.62 87 MET A C 1
ATOM 696 O O . MET A 1 87 ? 9.494 -2.049 5.461 1.00 93.62 87 MET A O 1
ATOM 700 N N . ARG A 1 88 ? 9.810 -0.494 3.875 1.00 92.88 88 ARG A N 1
ATOM 701 C CA . ARG A 1 88 ? 10.873 0.240 4.578 1.00 92.88 88 ARG A CA 1
ATOM 702 C C . ARG A 1 88 ? 10.325 1.319 5.490 1.00 92.88 88 ARG A C 1
ATOM 704 O O . ARG A 1 88 ? 10.912 1.590 6.530 1.00 92.88 88 ARG A O 1
ATOM 711 N N . GLU A 1 89 ? 9.229 1.942 5.078 1.00 94.12 89 GLU A N 1
ATOM 712 C CA . GLU A 1 89 ? 8.617 3.036 5.818 1.00 94.12 89 GLU A CA 1
ATOM 713 C C . GLU A 1 89 ? 7.107 3.040 5.603 1.00 94.12 89 GLU A C 1
ATOM 715 O O . GLU A 1 89 ? 6.617 2.829 4.488 1.00 94.12 89 GLU A O 1
ATOM 720 N N . VAL A 1 90 ? 6.385 3.307 6.687 1.00 95.50 90 VAL A N 1
ATOM 721 C CA . VAL A 1 90 ? 4.942 3.506 6.705 1.00 95.50 90 VAL A CA 1
ATOM 722 C C . VAL A 1 90 ? 4.682 4.783 7.488 1.00 95.50 90 VAL A C 1
ATOM 724 O O . VAL A 1 90 ? 4.889 4.832 8.693 1.00 95.50 90 VAL A O 1
ATOM 727 N N . THR A 1 91 ? 4.254 5.835 6.800 1.00 96.69 91 THR A N 1
ATOM 728 C CA . THR A 1 91 ? 4.121 7.167 7.400 1.00 96.69 91 THR A CA 1
ATOM 729 C C . THR A 1 91 ? 2.694 7.675 7.262 1.00 96.69 91 THR A C 1
ATOM 731 O O . THR A 1 91 ? 2.119 7.682 6.173 1.00 96.69 91 THR A O 1
ATOM 734 N N . LEU A 1 92 ? 2.112 8.141 8.369 1.00 96.62 92 LEU A N 1
ATOM 735 C CA . LEU A 1 92 ? 0.832 8.847 8.365 1.00 96.62 92 LEU A CA 1
ATOM 736 C C . LEU A 1 92 ? 1.054 10.332 8.049 1.00 96.62 92 LEU A C 1
ATOM 738 O O . LEU A 1 92 ? 1.625 11.073 8.846 1.00 96.62 92 LEU A O 1
ATOM 742 N N . GLU A 1 93 ? 0.541 10.794 6.911 1.00 95.06 93 GLU A N 1
ATOM 743 C CA . GLU A 1 93 ? 0.599 12.200 6.477 1.00 95.06 93 GLU A CA 1
ATOM 744 C C . GLU A 1 93 ? -0.701 12.953 6.849 1.00 95.06 93 GLU A C 1
ATOM 746 O O . GLU A 1 93 ? -1.303 13.677 6.045 1.00 95.06 93 GLU A O 1
ATOM 751 N N . GLY A 1 94 ? -1.179 12.748 8.079 1.00 92.94 94 GLY A N 1
ATOM 752 C CA . GLY A 1 94 ? -2.458 13.258 8.584 1.00 92.94 94 GLY A CA 1
ATOM 753 C C . GLY A 1 94 ? -3.417 12.142 9.017 1.00 92.94 94 GLY A C 1
ATOM 754 O O . GLY A 1 94 ? -2.987 11.008 9.219 1.00 92.94 94 GLY A O 1
ATOM 755 N N . PRO A 1 95 ? -4.718 12.443 9.203 1.00 92.25 95 PRO A N 1
ATOM 756 C CA . PRO A 1 95 ? -5.677 11.470 9.731 1.00 92.25 95 PRO A CA 1
ATOM 757 C C . PRO A 1 95 ? -6.098 10.403 8.712 1.00 92.25 95 PRO A C 1
ATOM 759 O O . PRO A 1 95 ? -6.467 9.304 9.113 1.00 92.25 95 PRO A O 1
ATOM 762 N N . ASP A 1 96 ? -6.061 10.730 7.420 1.00 94.38 96 ASP A N 1
ATOM 763 C CA . ASP A 1 96 ? -6.603 9.916 6.331 1.00 94.38 96 ASP A CA 1
ATOM 764 C C . ASP A 1 96 ? -5.575 9.605 5.240 1.00 94.38 96 ASP A C 1
ATOM 766 O O . ASP A 1 96 ? -5.939 9.035 4.2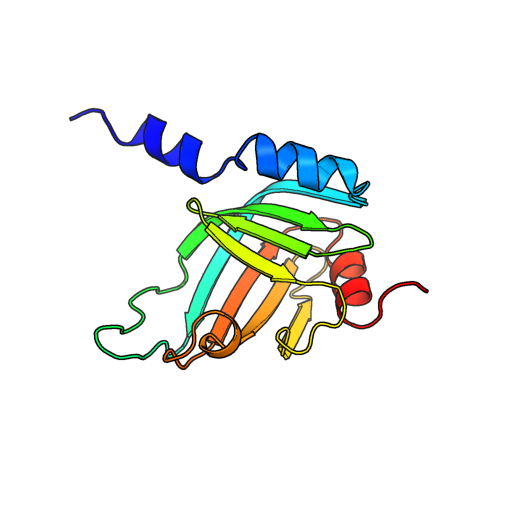21 1.00 94.38 96 ASP A O 1
ATOM 770 N N . ARG A 1 97 ? -4.312 10.011 5.400 1.00 95.56 97 ARG A N 1
ATOM 771 C CA . ARG A 1 97 ? -3.266 9.865 4.380 1.00 95.56 97 ARG A CA 1
ATOM 772 C C . ARG A 1 97 ? -2.154 8.963 4.868 1.00 95.56 97 ARG A C 1
ATOM 774 O O . ARG A 1 97 ? -1.661 9.142 5.978 1.00 95.56 97 ARG A O 1
ATOM 781 N N . ILE A 1 98 ? -1.730 8.060 3.997 1.00 97.06 98 ILE A N 1
ATOM 782 C CA . ILE A 1 98 ? -0.625 7.146 4.251 1.00 97.06 98 ILE A CA 1
ATOM 783 C C . ILE A 1 98 ? 0.370 7.194 3.093 1.00 97.06 98 ILE A C 1
ATOM 785 O O . ILE A 1 98 ? -0.023 7.276 1.926 1.00 97.06 98 ILE A O 1
ATOM 789 N N . LEU A 1 99 ? 1.650 7.160 3.443 1.00 96.75 99 LEU A N 1
ATOM 790 C CA . LEU A 1 99 ? 2.789 6.966 2.561 1.00 96.75 99 LEU A CA 1
ATOM 791 C C . LEU A 1 99 ? 3.396 5.599 2.874 1.00 96.75 99 LEU A C 1
ATOM 793 O O . LEU A 1 99 ? 3.748 5.323 4.017 1.00 96.75 99 LEU A O 1
ATOM 797 N N . LEU A 1 100 ? 3.532 4.774 1.845 1.00 96.44 100 LEU A N 1
ATOM 798 C CA . LEU A 1 100 ? 4.228 3.496 1.887 1.00 96.44 100 LEU A CA 1
ATOM 799 C C . LEU A 1 100 ? 5.505 3.606 1.060 1.00 96.44 100 LEU A C 1
ATOM 801 O O . LEU A 1 100 ? 5.448 4.065 -0.084 1.00 96.44 100 LEU A O 1
ATOM 805 N N . VAL A 1 101 ? 6.638 3.182 1.617 1.00 95.56 101 VAL A N 1
ATOM 806 C CA . VAL A 1 101 ? 7.937 3.220 0.934 1.00 95.56 101 VAL A CA 1
ATOM 807 C C . VAL A 1 101 ? 8.557 1.832 0.896 1.00 95.56 101 VAL A C 1
ATOM 809 O O . VAL A 1 101 ? 8.681 1.164 1.921 1.00 95.56 101 VAL A O 1
ATOM 812 N N . SER A 1 102 ? 9.008 1.425 -0.287 1.00 93.75 102 SER A N 1
ATOM 813 C CA . SER A 1 102 ? 9.807 0.214 -0.504 1.00 93.75 102 SER A CA 1
ATOM 814 C C . SER A 1 102 ? 10.989 0.499 -1.430 1.00 93.75 102 SER A C 1
ATOM 816 O O . SER A 1 102 ? 11.044 1.551 -2.078 1.00 93.75 102 SER A O 1
ATOM 818 N N . GLU A 1 103 ? 11.962 -0.410 -1.49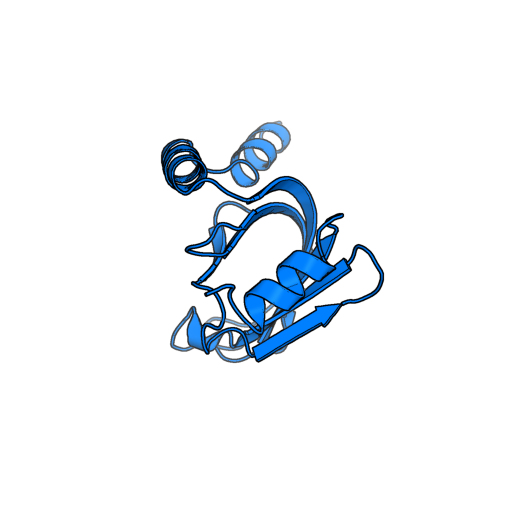6 1.00 91.44 103 GLU A N 1
ATOM 819 C CA . GLU A 1 103 ? 13.005 -0.326 -2.520 1.00 91.44 103 GLU A CA 1
ATOM 820 C C . GLU A 1 103 ? 12.511 -0.941 -3.832 1.00 91.44 103 GLU A C 1
ATOM 822 O O . GLU A 1 103 ? 11.890 -2.001 -3.847 1.00 91.44 103 GLU A O 1
ATOM 827 N N . LEU A 1 104 ? 12.822 -0.309 -4.966 1.00 86.06 104 LEU A N 1
ATOM 828 C CA . LEU A 1 104 ? 12.460 -0.868 -6.276 1.00 86.06 104 LEU A CA 1
ATOM 829 C C . LEU A 1 104 ? 13.137 -2.221 -6.524 1.00 86.06 104 LEU A C 1
ATOM 831 O O . LEU A 1 104 ? 12.538 -3.098 -7.143 1.00 86.06 104 LEU A O 1
ATOM 835 N N . ALA A 1 105 ? 14.352 -2.400 -6.000 1.00 86.62 105 ALA A N 1
ATOM 836 C CA . ALA A 1 105 ? 15.118 -3.638 -6.107 1.00 86.62 105 ALA A CA 1
ATOM 837 C C . ALA A 1 105 ? 14.390 -4.847 -5.500 1.00 86.62 105 ALA A C 1
ATOM 839 O O . ALA A 1 105 ? 14.560 -5.963 -5.987 1.00 86.62 105 ALA A O 1
ATOM 840 N N . ASP A 1 106 ? 13.572 -4.615 -4.467 1.00 85.12 106 ASP A N 1
ATOM 841 C CA . ASP A 1 106 ? 12.845 -5.665 -3.756 1.00 85.12 106 ASP A CA 1
ATOM 842 C C . ASP A 1 106 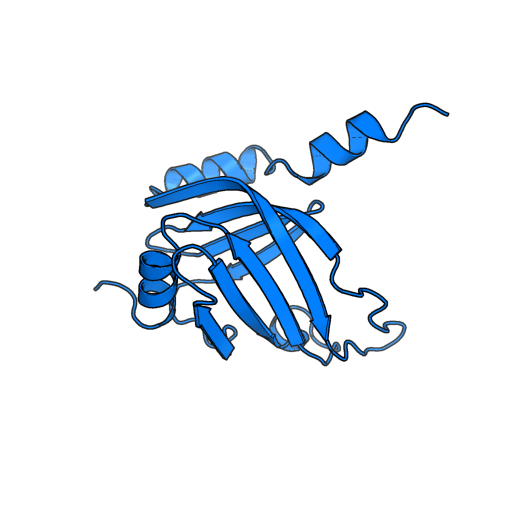? 11.744 -6.286 -4.640 1.00 85.12 106 ASP A C 1
ATOM 844 O O . ASP A 1 106 ? 11.500 -7.486 -4.573 1.00 85.12 106 ASP A O 1
ATOM 848 N N . SER A 1 107 ? 11.122 -5.496 -5.525 1.00 74.56 107 SER A N 1
ATOM 849 C CA . SER A 1 107 ? 10.094 -5.978 -6.467 1.00 74.56 107 SER A CA 1
ATOM 850 C C . SER A 1 107 ? 10.637 -6.284 -7.867 1.00 74.56 107 SER A C 1
ATOM 852 O O . SER A 1 107 ? 10.080 -7.121 -8.577 1.00 74.56 107 SER A O 1
ATOM 854 N N . HIS A 1 108 ? 11.724 -5.624 -8.272 1.00 77.25 108 HIS A N 1
ATOM 855 C CA . HIS A 1 108 ? 12.314 -5.730 -9.603 1.00 77.25 108 HIS A CA 1
ATOM 856 C C . HIS A 1 108 ? 13.841 -5.835 -9.493 1.00 77.25 108 HIS A C 1
ATOM 858 O O . HIS A 1 108 ? 14.544 -4.816 -9.525 1.00 77.25 108 HIS A O 1
ATOM 864 N N . PRO A 1 109 ? 14.379 -7.065 -9.390 1.00 80.12 109 PRO A N 1
ATOM 865 C CA . PRO A 1 109 ? 15.817 -7.283 -9.346 1.00 80.12 109 PRO A CA 1
ATOM 866 C C . PRO A 1 109 ? 16.513 -6.625 -10.545 1.00 80.12 109 PRO A C 1
ATOM 868 O O . PRO A 1 109 ? 16.165 -6.874 -11.698 1.00 80.12 109 PRO A O 1
ATOM 871 N N . GLY A 1 110 ? 17.497 -5.766 -10.272 1.00 80.69 110 GLY A N 1
ATOM 872 C CA . GLY A 1 110 ? 18.214 -4.992 -11.295 1.00 80.69 110 GLY A CA 1
ATOM 873 C C . GLY A 1 110 ? 17.755 -3.539 -11.439 1.00 80.69 110 GLY A C 1
ATOM 874 O O . GLY A 1 110 ? 18.399 -2.773 -12.161 1.00 80.69 110 GLY A O 1
ATOM 875 N N . LEU A 1 111 ? 16.697 -3.140 -10.727 1.00 85.00 111 LEU A N 1
ATOM 876 C CA . LEU A 1 111 ? 16.355 -1.740 -10.509 1.00 85.00 111 LEU A CA 1
ATOM 877 C C . LEU A 1 111 ? 16.913 -1.256 -9.168 1.00 85.00 111 LEU A C 1
ATOM 879 O O . LEU A 1 111 ? 17.074 -2.014 -8.220 1.00 85.00 111 LEU A O 1
ATOM 883 N N . SER A 1 112 ? 17.205 0.035 -9.091 1.00 87.75 112 SER A N 1
ATOM 884 C CA . SER A 1 112 ? 17.566 0.760 -7.871 1.00 87.75 112 SER A CA 1
ATOM 885 C C . SER A 1 112 ? 16.673 1.983 -7.731 1.00 87.75 112 SER A C 1
ATOM 887 O O . SER A 1 112 ? 16.121 2.442 -8.728 1.00 87.75 112 SER A O 1
ATOM 889 N N . GLY A 1 113 ? 16.545 2.515 -6.518 1.00 89.00 113 GLY A N 1
ATOM 890 C CA . GLY A 1 113 ? 15.644 3.622 -6.200 1.00 89.00 113 GLY A CA 1
ATOM 891 C C . GLY A 1 113 ? 14.537 3.189 -5.244 1.00 89.00 113 GLY A C 1
ATOM 892 O O . GLY A 1 113 ? 14.544 2.069 -4.730 1.00 89.00 113 GLY A O 1
ATOM 893 N N . ARG A 1 114 ? 13.594 4.092 -4.990 1.00 91.62 114 ARG A N 1
ATOM 894 C CA . ARG A 1 114 ? 12.493 3.879 -4.046 1.00 91.62 114 ARG A CA 1
ATOM 895 C C . ARG A 1 114 ? 11.156 3.945 -4.757 1.00 91.62 114 ARG A C 1
ATOM 897 O O . ARG A 1 114 ? 10.974 4.778 -5.640 1.00 91.62 114 ARG A O 1
ATOM 904 N N . LEU A 1 115 ? 10.231 3.096 -4.337 1.00 91.62 115 LEU A N 1
ATOM 905 C CA . LEU A 1 115 ? 8.825 3.187 -4.690 1.00 91.62 115 LEU A CA 1
ATOM 906 C C . LEU A 1 115 ? 8.089 3.837 -3.521 1.00 91.62 115 LEU A C 1
ATOM 908 O O . LEU A 1 115 ? 8.044 3.277 -2.428 1.00 91.62 115 LEU A O 1
ATOM 912 N N . GLU A 1 116 ? 7.511 5.005 -3.764 1.00 94.81 116 GLU A N 1
ATOM 913 C CA . GLU A 1 116 ? 6.637 5.705 -2.831 1.00 94.81 116 GLU A CA 1
ATOM 914 C C . GLU A 1 116 ? 5.194 5.607 -3.324 1.00 94.81 116 GLU A C 1
ATOM 916 O O . GLU A 1 116 ? 4.873 6.044 -4.431 1.00 94.81 116 GLU A O 1
ATOM 921 N N . VAL A 1 117 ? 4.307 5.073 -2.491 1.00 95.31 117 VAL A N 1
ATOM 922 C CA . VAL A 1 117 ? 2.876 4.969 -2.780 1.00 95.31 117 VAL A CA 1
ATOM 923 C C . VAL A 1 117 ? 2.116 5.774 -1.738 1.00 95.31 117 VAL A C 1
ATOM 925 O O . VAL A 1 117 ? 2.151 5.454 -0.552 1.00 95.31 117 VAL A O 1
ATOM 928 N N . ARG A 1 118 ? 1.425 6.830 -2.173 1.00 96.56 118 ARG A N 1
ATOM 929 C CA . ARG A 1 118 ? 0.599 7.682 -1.308 1.00 96.56 118 ARG A CA 1
ATOM 930 C C . ARG A 1 118 ? -0.863 7.521 -1.649 1.00 96.56 118 ARG A C 1
ATOM 932 O O . ARG A 1 118 ? -1.228 7.566 -2.820 1.00 96.56 118 ARG A O 1
ATOM 939 N N . PHE A 1 119 ? -1.725 7.409 -0.651 1.00 96.50 119 PHE A N 1
ATOM 940 C CA . PHE A 1 119 ? -3.168 7.391 -0.882 1.00 96.50 119 PHE A CA 1
ATOM 941 C C . PHE A 1 119 ? -3.960 7.811 0.349 1.00 96.50 119 PHE A C 1
ATOM 943 O O . PHE A 1 119 ? -3.407 7.990 1.437 1.00 96.50 119 PHE A O 1
ATOM 950 N N . ARG A 1 120 ? -5.266 8.018 0.145 1.00 95.62 120 ARG A N 1
ATOM 951 C CA . ARG A 1 120 ? -6.204 8.371 1.209 1.00 95.62 120 ARG A CA 1
ATOM 952 C C . ARG A 1 120 ? -7.116 7.216 1.583 1.00 95.62 120 ARG A C 1
ATOM 954 O O . ARG A 1 120 ? -7.732 6.646 0.703 1.00 95.62 120 ARG A O 1
ATOM 961 N N . THR A 1 121 ? -7.272 6.940 2.867 1.00 95.31 121 THR A N 1
ATOM 962 C CA . THR A 1 121 ? -8.275 6.006 3.393 1.00 95.31 121 THR A CA 1
ATOM 963 C C . THR A 1 121 ? -8.690 6.463 4.787 1.00 95.31 121 THR A C 1
ATOM 965 O O . THR A 1 121 ? -7.872 6.965 5.561 1.00 95.31 121 THR A O 1
ATOM 968 N N . SER A 1 122 ? -9.962 6.277 5.139 1.00 95.19 122 SER A N 1
ATOM 969 C CA . SER A 1 122 ? -10.441 6.548 6.501 1.00 95.19 122 SER A CA 1
ATOM 970 C C . SER A 1 122 ? -9.809 5.616 7.541 1.00 95.19 122 SER A C 1
ATOM 972 O O . SER A 1 122 ? -9.815 5.935 8.729 1.00 95.19 122 SER A O 1
ATOM 974 N N . ARG A 1 123 ? -9.213 4.503 7.096 1.00 96.12 123 ARG A N 1
ATOM 975 C CA . ARG A 1 123 ? -8.534 3.504 7.927 1.00 96.12 123 ARG A CA 1
ATOM 976 C C . ARG A 1 123 ? -7.010 3.627 7.900 1.00 96.12 123 ARG A C 1
ATOM 978 O O . ARG A 1 123 ? -6.314 2.664 8.206 1.00 96.12 123 ARG A O 1
ATOM 985 N N . ALA A 1 124 ? -6.466 4.799 7.558 1.00 96.25 124 ALA A N 1
ATOM 986 C CA . ALA A 1 124 ? -5.018 4.990 7.413 1.00 96.25 124 ALA A CA 1
ATOM 987 C C . ALA A 1 124 ? -4.247 4.565 8.672 1.00 96.25 124 ALA A C 1
ATOM 989 O O . ALA A 1 124 ? -3.252 3.854 8.576 1.00 96.25 124 ALA A O 1
ATOM 990 N N . ARG A 1 125 ? -4.744 4.941 9.859 1.00 95.81 125 ARG A N 1
ATOM 991 C CA . ARG A 1 125 ? -4.133 4.566 11.143 1.00 95.81 125 ARG A CA 1
ATOM 992 C C . ARG A 1 125 ? -4.168 3.058 11.406 1.00 95.81 125 ARG A C 1
ATOM 994 O O . ARG A 1 125 ? -3.169 2.518 11.864 1.00 95.81 125 ARG A O 1
ATOM 1001 N N . GLU A 1 126 ? -5.294 2.399 11.128 1.00 95.44 126 GLU A N 1
ATOM 1002 C CA . GLU A 1 126 ? -5.434 0.940 11.281 1.00 95.44 126 GLU A CA 1
ATOM 1003 C C . GLU A 1 126 ? -4.465 0.209 10.350 1.00 95.44 126 GLU A C 1
ATOM 1005 O O . GLU A 1 126 ? -3.768 -0.706 10.776 1.00 95.44 126 GLU A O 1
ATOM 1010 N N . LEU A 1 127 ? -4.362 0.669 9.100 1.00 95.75 127 LEU A N 1
ATOM 1011 C CA . LEU A 1 127 ? -3.444 0.108 8.118 1.00 95.75 127 LEU A CA 1
ATOM 1012 C C . LEU A 1 127 ? -1.980 0.302 8.496 1.00 95.75 127 LEU A C 1
ATOM 1014 O O . LEU A 1 127 ? -1.202 -0.642 8.380 1.00 95.75 127 LEU A O 1
ATOM 1018 N N . ALA A 1 128 ? -1.609 1.494 8.962 1.00 95.12 128 ALA A N 1
ATOM 1019 C CA . ALA A 1 128 ? -0.250 1.756 9.412 1.00 95.12 128 ALA A CA 1
ATOM 1020 C C . ALA A 1 128 ? 0.134 0.843 10.585 1.00 95.12 128 ALA A C 1
ATOM 1022 O O . ALA A 1 128 ? 1.154 0.163 10.522 1.00 95.12 128 ALA A O 1
ATOM 1023 N N . ALA A 1 129 ? -0.736 0.745 11.594 1.00 93.12 129 ALA A N 1
ATOM 1024 C CA . ALA A 1 129 ? -0.518 -0.135 12.737 1.00 93.12 129 ALA A CA 1
ATOM 1025 C C . ALA A 1 129 ? -0.396 -1.609 12.316 1.00 93.12 129 ALA A C 1
ATOM 1027 O O . ALA A 1 129 ? 0.510 -2.297 12.769 1.00 93.12 129 ALA A O 1
ATOM 1028 N N . TRP A 1 130 ? -1.262 -2.080 11.414 1.00 93.56 130 TRP A N 1
ATOM 1029 C CA . TRP A 1 130 ? -1.227 -3.455 10.906 1.00 93.56 130 TRP A CA 1
ATOM 1030 C C . TRP A 1 130 ? 0.063 -3.774 10.130 1.00 93.56 130 TRP A C 1
ATOM 1032 O O . TRP A 1 130 ? 0.575 -4.890 10.219 1.00 93.56 130 TRP A O 1
ATOM 1042 N N . LEU A 1 131 ? 0.613 -2.804 9.389 1.00 92.69 131 LEU A N 1
ATOM 1043 C CA . LEU A 1 131 ? 1.873 -2.971 8.659 1.00 92.69 131 LEU A CA 1
ATOM 1044 C C . LEU A 1 131 ? 3.099 -3.003 9.581 1.00 92.69 131 LEU A C 1
ATOM 1046 O O . LEU A 1 131 ? 4.056 -3.708 9.268 1.00 92.69 131 LEU A O 1
ATOM 1050 N N . GLU A 1 132 ? 3.074 -2.257 10.685 1.00 87.94 132 GLU A N 1
ATOM 1051 C CA . GLU A 1 132 ? 4.165 -2.210 11.668 1.00 87.94 132 GLU A CA 1
ATOM 1052 C C . GLU A 1 132 ? 4.116 -3.379 12.661 1.00 87.94 132 GLU A C 1
ATOM 1054 O O . GLU A 1 132 ? 5.154 -3.909 13.058 1.00 87.94 132 GLU A O 1
ATOM 1059 N N . ALA A 1 133 ? 2.912 -3.787 13.063 1.00 79.81 133 ALA A N 1
ATOM 1060 C CA . ALA A 1 133 ? 2.666 -4.817 14.061 1.00 79.81 133 ALA A CA 1
ATOM 1061 C C . ALA A 1 133 ? 1.361 -5.571 13.733 1.00 79.81 133 ALA A C 1
ATOM 1063 O O . ALA A 1 133 ? 0.276 -5.123 14.123 1.00 79.81 133 ALA A O 1
ATOM 1064 N N . PRO A 1 134 ? 1.426 -6.715 13.025 1.00 62.88 134 PRO A N 1
ATOM 1065 C CA . PRO A 1 134 ? 0.232 -7.496 12.733 1.00 62.88 134 PRO A CA 1
ATOM 1066 C C . PRO A 1 134 ? -0.473 -7.942 14.024 1.00 62.88 134 PRO A C 1
ATOM 1068 O O . PRO A 1 134 ? 0.203 -8.313 14.989 1.00 62.88 134 PRO A O 1
ATOM 1071 N N . PRO A 1 135 ? -1.819 -7.935 14.062 1.00 59.16 135 PRO A N 1
ATOM 1072 C CA . PRO A 1 135 ? -2.560 -8.561 15.147 1.00 59.16 135 PRO A CA 1
ATOM 1073 C C . PRO A 1 135 ? -2.229 -10.061 15.189 1.00 59.16 135 PRO A C 1
ATOM 1075 O O . PRO A 1 135 ? -2.113 -10.695 14.138 1.00 59.16 135 PRO A O 1
ATOM 1078 N N . ALA A 1 136 ? -2.027 -10.577 16.404 1.00 56.88 136 ALA A N 1
ATOM 1079 C CA . ALA A 1 136 ? -1.703 -11.979 16.676 1.00 56.88 136 ALA A CA 1
ATOM 1080 C C . ALA A 1 136 ? -2.816 -12.948 16.251 1.00 56.88 136 ALA A C 1
ATOM 1082 O O . ALA A 1 136 ? -4.003 -12.550 16.326 1.00 56.88 136 ALA A O 1
#

pLDDT: mean 85.18, std 15.82, range [34.56, 97.06]

Foldseek 3Di:
DPDPPVLQVVQQDDDPVVVVVLVVLVWPDWDWQWWKWKDFFQKDFDVDDDPDDTDIFGWIWTHHLAWIFIGGRNDTPDTDGAQDPQFPDWDDPDQFKIWTKGFPCVVPPGIGTMMIMMTGGNCSVVVSCCNNPNDD

Organism: NCBI:txid472059

Sequence (136 aa):
MLIEAAAWRRRTRLPDDLRDELLALDPWLFEEKVRGSIHEVGGRGPGYRSTVDAEWMPLTVVASGARLVVWGKGTKWIDLPPAHPWMREVTLEGPDRILLVSELADSHPGLSGRLEVRFRTSRARELAAWLEAPPA